Protein AF-A0A934KYQ3-F1 (afdb_monomer)

Foldseek 3Di:
DKAFPNDDDDPPDDDDDPDPPDGDIDDDPPDDDDDDDDDDDPADWDDFPPDIDRDVVVVVVVLVCLQVVVCVSPPADPPRNPDHDHGDDPPDD

Organism: NCBI:txid291193

Solvent-accessible surface area (backbone atoms only — not comparable to full-atom values): 6576 Å² total; per-residue (Å²): 65,38,40,45,98,91,41,81,43,60,87,98,68,85,85,81,80,88,62,87,80,74,84,74,67,46,73,43,84,96,55,85,85,87,88,84,86,74,80,78,72,95,62,70,74,48,76,54,92,97,41,74,42,69,49,67,66,61,48,54,48,50,50,52,38,58,75,68,62,35,51,87,85,55,62,74,50,90,96,48,71,87,69,82,84,78,82,83,75,81,81,84,127

Radius of gyration: 20.44 Å; Cα contacts (8 Å, |Δi|>4): 62; chains: 1; bounding box: 48×32×48 Å

InterPro domains:
  IPR008778 Pirin, C-terminal domain [PF05726] (8-70)
  IPR011051 RmlC-like cupin domain superfamily [SSF51182] (9-75)

Structure (mmCIF, N/CA/C/O backbone):
data_AF-A0A934KYQ3-F1
#
_entry.id   AF-A0A934KYQ3-F1
#
loop_
_atom_site.group_PDB
_atom_site.id
_atom_site.type_symbol
_atom_site.label_atom_id
_atom_site.label_alt_id
_atom_site.label_comp_id
_atom_site.label_asym_id
_atom_site.label_entity_id
_atom_site.label_seq_id
_atom_site.pdbx_PDB_ins_code
_atom_site.Cartn_x
_atom_site.Cartn_y
_atom_site.Cartn_z
_atom_site.occupancy
_atom_site.B_iso_or_equiv
_atom_site.auth_seq_id
_atom_site.auth_comp_id
_atom_site.auth_asym_id
_atom_site.auth_atom_id
_atom_site.pdbx_PDB_model_num
ATOM 1 N N . SER A 1 1 ? -7.309 -2.707 24.882 1.00 92.50 1 SER A N 1
ATOM 2 C CA . SER A 1 1 ? -8.082 -3.433 23.853 1.00 92.50 1 SER A CA 1
ATOM 3 C C . SER A 1 1 ? -9.318 -2.623 23.500 1.00 92.50 1 SER A C 1
ATOM 5 O O . SER A 1 1 ? -9.574 -1.608 24.139 1.00 92.50 1 SER A O 1
ATOM 7 N N . ILE A 1 2 ? -10.042 -3.029 22.460 1.00 94.06 2 ILE A N 1
ATOM 8 C CA . ILE A 1 2 ? -11.302 -2.402 22.047 1.00 94.06 2 ILE A CA 1
ATOM 9 C C . ILE A 1 2 ? -12.449 -3.381 22.295 1.00 94.06 2 ILE A C 1
ATOM 11 O O . ILE A 1 2 ? -12.305 -4.549 21.945 1.00 94.06 2 ILE A O 1
ATOM 15 N N . ASN A 1 3 ? -13.579 -2.920 22.831 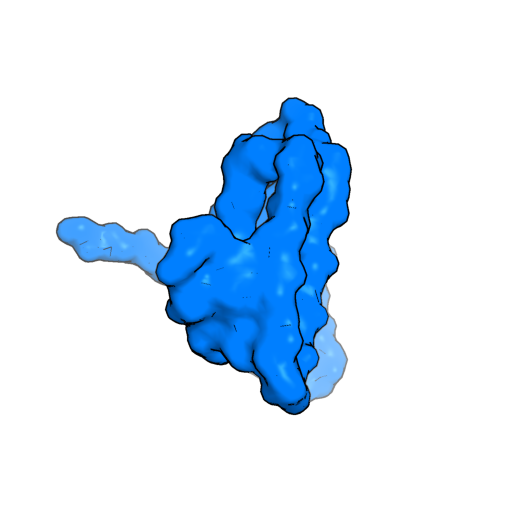1.00 92.69 3 ASN A N 1
ATOM 16 C CA . ASN A 1 3 ? -14.829 -3.682 22.852 1.00 92.69 3 ASN A CA 1
ATOM 17 C C . ASN A 1 3 ? -15.791 -3.132 21.791 1.00 92.69 3 ASN A C 1
ATOM 19 O O . ASN A 1 3 ? -16.099 -1.942 21.799 1.00 92.69 3 ASN A O 1
ATOM 23 N N . ALA A 1 4 ? -16.275 -3.984 20.888 1.00 88.50 4 ALA A N 1
ATOM 24 C CA . ALA A 1 4 ? -17.297 -3.630 19.901 1.00 88.50 4 ALA A CA 1
ATOM 25 C C . ALA A 1 4 ? -18.209 -4.835 19.636 1.00 88.50 4 ALA A C 1
ATOM 27 O O . ALA A 1 4 ? -17.721 -5.960 19.547 1.00 88.50 4 ALA A O 1
ATOM 28 N N . ASP A 1 5 ? -19.524 -4.612 19.553 1.00 85.31 5 ASP A N 1
ATOM 29 C CA . ASP A 1 5 ? -20.540 -5.646 19.282 1.00 85.31 5 ASP A CA 1
ATOM 30 C C . ASP A 1 5 ? -20.432 -6.906 20.170 1.00 85.31 5 ASP A C 1
ATOM 32 O O . ASP A 1 5 ? -20.702 -8.025 19.739 1.00 85.31 5 ASP A O 1
ATOM 36 N N . GLY A 1 6 ? -20.013 -6.736 21.431 1.00 87.69 6 GLY A N 1
ATOM 37 C CA . GLY A 1 6 ? -19.827 -7.836 22.387 1.00 87.69 6 GLY A CA 1
ATOM 38 C C . GLY A 1 6 ? -18.522 -8.629 22.226 1.00 87.69 6 GLY A C 1
ATOM 39 O O . GLY A 1 6 ? -18.319 -9.614 22.936 1.00 87.69 6 GLY A O 1
ATOM 40 N N . TYR A 1 7 ? -17.621 -8.202 21.340 1.00 89.81 7 TYR A N 1
ATOM 41 C CA . TYR A 1 7 ? -16.299 -8.794 21.142 1.00 89.81 7 TYR A CA 1
ATOM 42 C C . TYR A 1 7 ? -15.196 -7.891 21.697 1.00 89.81 7 TYR A C 1
ATOM 44 O O . TYR A 1 7 ? -15.221 -6.676 21.504 1.00 89.81 7 TYR A O 1
ATOM 52 N N . ASN A 1 8 ? -14.194 -8.499 22.341 1.00 93.88 8 ASN A N 1
ATOM 53 C CA . ASN A 1 8 ? -12.961 -7.820 22.739 1.00 93.88 8 ASN A CA 1
ATOM 54 C C . ASN A 1 8 ? -11.861 -8.077 21.699 1.00 93.88 8 ASN A C 1
ATOM 56 O O . ASN A 1 8 ? -11.543 -9.227 21.388 1.00 93.88 8 ASN A O 1
ATOM 60 N N . TYR A 1 9 ? -11.264 -7.004 21.193 1.00 93.94 9 TYR A N 1
ATOM 61 C CA . TYR A 1 9 ? -10.212 -7.017 20.186 1.00 93.94 9 TYR A CA 1
ATOM 62 C C . TYR A 1 9 ? -8.885 -6.535 20.777 1.00 93.94 9 TYR A C 1
ATOM 64 O O . TYR A 1 9 ? -8.787 -5.466 21.392 1.00 93.94 9 TYR A O 1
ATOM 72 N N . GLY A 1 10 ? -7.845 -7.342 20.585 1.00 94.69 10 GLY A N 1
ATOM 73 C CA . GLY A 1 10 ? -6.500 -7.096 21.096 1.00 94.69 10 GLY A CA 1
ATOM 74 C C . GLY A 1 10 ? -5.614 -6.298 20.130 1.00 94.69 10 GLY A C 1
ATOM 75 O O . GLY A 1 10 ? -6.028 -5.946 19.024 1.00 94.69 10 GLY A O 1
ATOM 76 N N . PRO A 1 11 ? -4.357 -6.017 20.520 1.00 95.31 11 PRO A N 1
ATOM 77 C CA . PRO A 1 11 ? -3.378 -5.388 19.635 1.00 95.31 11 PRO A CA 1
ATOM 78 C C . PRO A 1 11 ? -3.140 -6.195 18.348 1.00 95.31 11 PRO A C 1
ATOM 80 O O . PRO A 1 11 ? -3.297 -7.415 18.334 1.00 95.31 11 PRO A O 1
ATOM 83 N N . LYS A 1 12 ? -2.654 -5.522 17.293 1.00 94.06 12 LYS A N 1
ATOM 84 C CA . LYS A 1 12 ? -2.314 -6.121 15.980 1.00 94.06 12 LYS A CA 1
ATOM 85 C C . LYS A 1 12 ? -3.520 -6.693 15.216 1.00 94.06 12 LYS A C 1
ATOM 87 O O . LYS A 1 12 ? -3.364 -7.610 14.413 1.00 94.06 12 LYS A O 1
ATOM 92 N N . GLN A 1 13 ? -4.706 -6.136 15.444 1.00 92.62 13 GLN A N 1
ATOM 93 C CA . GLN A 1 13 ? -5.916 -6.435 14.680 1.00 92.62 13 GLN A CA 1
ATOM 94 C C . GLN A 1 13 ? -6.373 -5.200 13.901 1.00 92.62 13 GLN A C 1
ATOM 96 O O . GLN A 1 13 ? -6.193 -4.071 14.355 1.00 92.62 13 GLN A O 1
ATOM 101 N N . ILE A 1 14 ? -6.959 -5.427 12.725 1.00 92.25 14 ILE A N 1
ATOM 102 C CA . ILE A 1 14 ? -7.604 -4.390 11.916 1.00 92.25 14 ILE A CA 1
ATOM 103 C C . ILE A 1 14 ? -9.098 -4.688 11.914 1.00 92.25 14 ILE A C 1
ATOM 105 O O . ILE A 1 14 ? -9.513 -5.773 11.505 1.00 92.25 14 ILE A O 1
ATOM 109 N N . LEU A 1 15 ? -9.892 -3.726 12.376 1.00 89.69 15 LEU A N 1
ATOM 110 C CA . LEU A 1 15 ? -11.349 -3.802 12.377 1.00 89.69 15 LEU A CA 1
ATOM 111 C C . LEU A 1 15 ? -11.872 -3.041 11.159 1.00 89.69 15 LEU A C 1
ATOM 113 O O . LEU A 1 15 ? -11.561 -1.865 10.983 1.00 89.69 15 LEU A O 1
ATOM 117 N N . VAL A 1 16 ? -12.631 -3.722 10.300 1.00 88.56 16 VAL A N 1
ATOM 118 C CA . VAL A 1 16 ? -13.161 -3.152 9.054 1.00 88.56 16 VAL A CA 1
ATOM 119 C C . VAL A 1 16 ? -14.659 -2.923 9.213 1.00 88.56 16 VAL A C 1
ATOM 121 O O . VAL A 1 16 ? -15.429 -3.882 9.271 1.00 88.56 16 VAL A O 1
ATOM 124 N N . ALA A 1 17 ? -15.070 -1.656 9.266 1.00 83.38 17 ALA A N 1
ATOM 125 C CA . ALA A 1 17 ? -16.479 -1.282 9.286 1.00 83.38 17 ALA A CA 1
ATOM 126 C C . ALA A 1 17 ? -17.100 -1.528 7.901 1.00 83.38 17 ALA A C 1
ATOM 128 O O . ALA A 1 17 ? -16.668 -0.943 6.908 1.00 83.38 17 ALA A O 1
ATOM 129 N N . LYS A 1 18 ? -18.090 -2.424 7.825 1.00 75.00 18 LYS A N 1
ATOM 130 C CA . LYS A 1 18 ? -18.840 -2.700 6.585 1.00 75.00 18 LYS A CA 1
ATOM 131 C C . LYS A 1 18 ? -20.016 -1.750 6.380 1.00 75.00 18 LYS A C 1
ATOM 133 O O . LYS A 1 18 ? -20.404 -1.519 5.241 1.00 75.00 18 LYS A O 1
ATOM 138 N N . ASP A 1 19 ? -20.558 -1.227 7.474 1.00 73.88 19 ASP A N 1
ATOM 139 C CA . ASP A 1 19 ? -21.591 -0.202 7.484 1.00 73.88 19 ASP A CA 1
ATOM 140 C C . ASP A 1 19 ? -21.011 1.045 8.159 1.00 73.88 19 ASP A C 1
ATOM 142 O O . ASP A 1 19 ? -20.411 0.957 9.233 1.00 73.88 19 ASP A O 1
ATOM 146 N N . SER A 1 20 ? -21.101 2.191 7.487 1.00 63.66 20 SER A N 1
ATOM 147 C CA . SER A 1 20 ? -20.510 3.453 7.941 1.00 63.66 20 SER A CA 1
ATOM 148 C C . SER A 1 20 ? -21.394 4.190 8.945 1.00 63.66 20 SER A C 1
ATOM 150 O O . SER A 1 20 ? -20.989 5.230 9.475 1.00 63.66 20 SER A O 1
ATOM 152 N N . THR A 1 21 ? -22.585 3.666 9.245 1.00 58.97 21 THR A N 1
ATOM 153 C CA . THR A 1 21 ? -23.470 4.249 10.249 1.00 58.97 21 THR A CA 1
ATOM 154 C C . THR A 1 21 ? -22.966 3.935 11.657 1.00 58.97 21 THR A C 1
ATOM 156 O O . THR A 1 21 ? -23.371 2.958 12.275 1.00 58.97 21 THR A O 1
ATOM 159 N N . LEU A 1 22 ? -22.074 4.797 12.156 1.00 56.44 22 LEU A N 1
ATOM 160 C CA . LEU A 1 22 ? -21.709 4.959 13.570 1.00 56.44 22 LEU A CA 1
ATOM 161 C C . LEU A 1 22 ? -21.379 3.647 14.310 1.00 56.44 22 LEU A C 1
ATOM 163 O O . LEU A 1 22 ? -22.094 3.223 15.215 1.00 56.44 22 LEU A O 1
ATOM 167 N N . CYS A 1 23 ? -20.220 3.060 13.996 1.00 69.69 23 CYS A N 1
ATOM 168 C CA . CYS A 1 23 ? -19.564 2.115 14.901 1.00 69.69 23 CYS A CA 1
ATOM 169 C C . CYS A 1 23 ? -19.138 2.853 16.180 1.00 69.69 23 CYS A C 1
ATOM 171 O O . CYS A 1 23 ? -18.103 3.520 16.203 1.00 69.69 23 CYS A O 1
ATOM 173 N N . SER A 1 24 ? -19.918 2.739 17.252 1.00 83.69 24 SER A N 1
ATOM 174 C CA . SER A 1 24 ? -19.409 3.017 18.594 1.00 83.69 24 SER A CA 1
ATOM 175 C C . SER A 1 24 ? -18.622 1.811 19.090 1.00 83.69 24 SER A C 1
ATOM 177 O O . SER A 1 24 ? -19.067 0.674 18.947 1.00 83.69 24 SER A O 1
ATOM 179 N N . PHE A 1 25 ? -17.478 2.059 19.708 1.00 89.62 25 PHE A N 1
ATOM 180 C CA . PHE A 1 25 ? -16.699 1.043 20.398 1.00 89.62 25 PHE A CA 1
ATOM 181 C C . PHE A 1 25 ? -16.115 1.640 21.673 1.00 89.62 25 PHE A C 1
ATOM 183 O O . PHE A 1 25 ? -15.928 2.853 21.779 1.00 89.62 25 PHE A O 1
ATOM 190 N N . GLU A 1 26 ? -15.821 0.785 22.640 1.00 94.06 26 GLU A N 1
ATOM 191 C C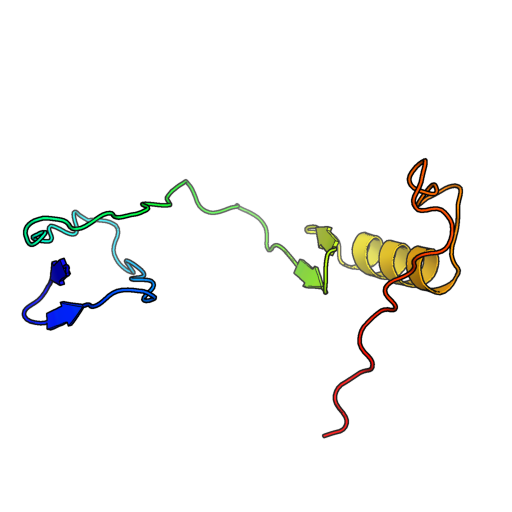A . GLU A 1 26 ? -15.211 1.182 23.902 1.00 94.06 26 GLU A CA 1
ATOM 192 C C . GLU A 1 26 ? -13.716 0.884 23.869 1.00 94.06 26 GLU A C 1
ATOM 194 O O . GLU A 1 26 ? -13.277 -0.123 23.311 1.00 94.06 26 GLU A O 1
ATOM 199 N N . MET A 1 27 ? -12.922 1.764 24.471 1.00 95.56 27 MET A N 1
ATOM 200 C CA . MET A 1 27 ? -11.481 1.592 24.603 1.00 95.56 27 MET A CA 1
ATOM 201 C C . MET A 1 27 ? -11.139 1.349 26.065 1.00 95.56 27 MET A C 1
ATOM 203 O O . MET A 1 27 ? -11.454 2.169 26.923 1.00 95.56 27 MET A O 1
ATOM 207 N N . GLU A 1 28 ? -10.442 0.252 26.335 1.00 96.00 28 GLU A N 1
ATOM 208 C CA . GLU A 1 28 ? -9.853 0.022 27.653 1.00 96.00 28 GLU A CA 1
ATOM 209 C C . GLU A 1 28 ? -8.713 1.025 27.921 1.00 96.00 28 GLU A C 1
ATOM 211 O O . GLU A 1 28 ? -8.104 1.528 26.961 1.00 96.00 28 GLU A O 1
ATOM 216 N N . PRO A 1 29 ?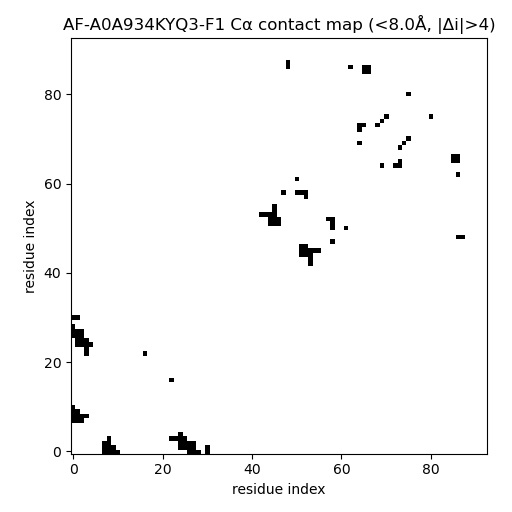 -8.358 1.291 29.193 1.00 97.06 29 PRO A N 1
ATOM 217 C CA . PRO A 1 29 ? -7.201 2.110 29.545 1.00 97.06 29 PRO A CA 1
ATOM 218 C C . PRO A 1 29 ? -5.924 1.701 28.796 1.00 97.06 29 PRO A C 1
ATOM 220 O O . PRO A 1 29 ? -5.733 0.535 28.449 1.00 97.06 29 PRO A O 1
ATOM 223 N N . GLU A 1 30 ? -5.054 2.681 28.532 1.00 96.00 30 GLU A N 1
ATOM 224 C CA . GLU A 1 30 ? -3.763 2.4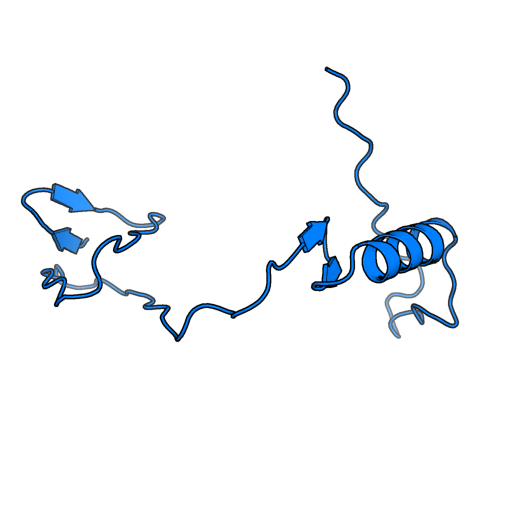86 27.844 1.00 96.00 30 GLU A CA 1
ATOM 225 C C . GLU A 1 30 ? -3.874 1.918 26.409 1.00 96.00 30 GLU A C 1
ATOM 227 O O . GLU A 1 30 ? -2.903 1.424 25.834 1.00 96.00 30 GLU A O 1
ATOM 232 N N . THR A 1 31 ? -5.048 2.026 25.778 1.00 96.00 31 THR A N 1
ATOM 233 C CA . THR A 1 31 ? -5.253 1.630 24.378 1.00 96.00 31 THR A CA 1
ATOM 234 C C . THR A 1 31 ? -4.909 2.774 23.423 1.00 96.00 31 THR A C 1
ATOM 236 O O . THR A 1 31 ? -5.428 3.878 23.549 1.00 96.00 31 THR A O 1
ATOM 239 N N . THR A 1 32 ? -4.086 2.492 22.408 1.00 95.75 32 THR A N 1
ATOM 240 C CA . THR A 1 32 ? -3.871 3.382 21.253 1.00 95.75 32 THR A CA 1
ATOM 241 C C . THR A 1 32 ? -4.522 2.775 20.018 1.00 95.75 32 THR A C 1
ATOM 243 O O . THR A 1 32 ? -4.324 1.593 19.733 1.00 95.75 32 THR A O 1
ATOM 246 N N . VAL A 1 33 ? -5.282 3.581 19.278 1.00 94.19 33 VAL A N 1
ATOM 247 C CA . VAL A 1 33 ? -5.962 3.164 18.046 1.00 94.19 33 VAL A CA 1
ATOM 248 C C . VAL A 1 33 ? -5.535 4.042 16.878 1.00 94.19 33 VAL A C 1
ATOM 250 O O . VAL A 1 33 ? -5.306 5.238 17.043 1.00 94.19 33 VAL A O 1
ATOM 253 N N . TYR A 1 34 ? -5.460 3.444 15.692 1.00 94.38 34 TYR A N 1
ATOM 254 C CA . TYR A 1 34 ? -5.319 4.158 14.428 1.00 94.38 34 TYR A CA 1
ATOM 255 C C . TYR A 1 34 ? -6.628 4.009 13.659 1.00 94.38 34 TYR A C 1
ATOM 257 O O . TYR A 1 34 ? -7.098 2.889 13.461 1.00 94.38 34 TYR A O 1
ATOM 265 N N . ILE A 1 35 ? -7.218 5.129 13.247 1.00 91.19 35 ILE A N 1
ATOM 266 C CA . ILE A 1 35 ? -8.484 5.155 12.512 1.00 91.19 35 ILE A CA 1
ATOM 267 C C . ILE A 1 35 ? -8.195 5.648 11.099 1.00 91.19 35 ILE A C 1
ATOM 269 O O . ILE A 1 35 ? -7.647 6.734 10.914 1.00 91.19 35 ILE A O 1
ATOM 273 N N . PHE A 1 36 ? -8.574 4.845 10.109 1.00 91.38 36 PHE A N 1
ATOM 274 C CA . PHE A 1 36 ? -8.435 5.157 8.691 1.00 91.38 36 PHE A CA 1
ATOM 275 C C . PHE A 1 36 ? -9.826 5.196 8.062 1.00 91.38 36 PHE A C 1
ATOM 277 O O . PHE A 1 36 ? -10.628 4.290 8.277 1.00 91.38 36 PHE A O 1
ATOM 284 N N . GLY A 1 37 ? -10.115 6.235 7.284 1.00 88.94 37 GLY A N 1
ATOM 285 C CA . GLY A 1 37 ? -11.399 6.394 6.614 1.00 88.94 37 GLY A CA 1
ATOM 286 C C . GLY A 1 37 ? -11.324 7.440 5.510 1.00 88.94 37 GLY A C 1
ATOM 287 O O . GLY A 1 37 ? -10.394 8.243 5.463 1.00 88.94 37 GLY A O 1
ATOM 288 N N . GLY A 1 38 ? -12.301 7.410 4.612 1.00 89.00 38 GLY A N 1
ATOM 289 C CA . GLY A 1 38 ? -12.373 8.315 3.475 1.00 89.00 38 GLY A CA 1
ATOM 290 C C . GLY A 1 38 ? -13.458 7.895 2.496 1.00 89.00 38 GLY A C 1
ATOM 291 O O . GLY A 1 38 ? -14.083 6.844 2.648 1.00 89.00 38 GLY A O 1
ATOM 292 N N . ILE A 1 39 ? -13.675 8.735 1.490 1.00 90.12 39 ILE A N 1
ATOM 293 C CA . ILE A 1 39 ? -14.535 8.401 0.357 1.00 90.12 39 ILE A CA 1
ATOM 294 C C . ILE A 1 39 ? -13.831 7.290 -0.442 1.00 90.12 39 ILE A C 1
ATOM 296 O O . ILE A 1 39 ? -12.631 7.424 -0.703 1.00 90.12 39 ILE A O 1
ATOM 300 N N . PRO A 1 40 ? -14.525 6.194 -0.806 1.00 89.62 40 PRO A N 1
ATOM 301 C CA . PRO A 1 40 ? -13.955 5.179 -1.684 1.00 8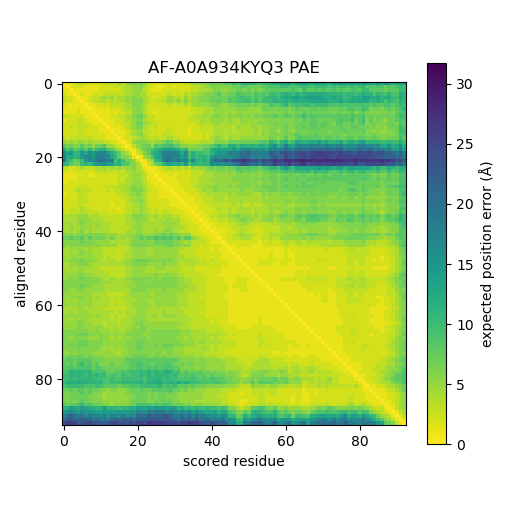9.62 40 PRO A CA 1
ATOM 302 C C . PRO A 1 40 ? -13.459 5.803 -2.992 1.00 89.62 40 PRO A C 1
ATOM 304 O O . PRO A 1 40 ? -14.099 6.709 -3.523 1.00 89.62 40 PRO A O 1
ATOM 307 N N . PHE A 1 41 ? -12.342 5.309 -3.526 1.00 92.12 41 PHE A N 1
ATOM 308 C CA . PHE A 1 41 ? -11.934 5.668 -4.885 1.00 92.12 41 PHE A CA 1
ATOM 309 C C . PHE A 1 41 ? -13.031 5.258 -5.878 1.00 92.12 41 PHE A C 1
ATOM 311 O O . PHE A 1 41 ? -13.636 4.195 -5.722 1.00 92.12 41 PHE A O 1
ATOM 318 N N . GLU A 1 42 ? -13.295 6.101 -6.878 1.00 94.81 42 GLU A N 1
ATOM 319 C CA . GLU A 1 42 ? -14.281 5.804 -7.928 1.00 94.81 42 GLU A CA 1
ATOM 320 C C . GLU A 1 42 ? -13.780 4.682 -8.848 1.00 94.81 42 GLU A C 1
ATOM 322 O O . GLU A 1 42 ? -14.559 3.942 -9.447 1.00 94.81 42 GLU A O 1
ATOM 327 N N . GLU A 1 43 ? -12.461 4.547 -8.936 1.00 94.44 43 GLU A N 1
ATOM 328 C CA . GLU A 1 43 ? -11.750 3.605 -9.771 1.00 94.44 43 GLU A CA 1
ATOM 329 C C . GLU A 1 43 ? -11.107 2.461 -8.972 1.00 94.44 43 GLU A C 1
ATOM 331 O O . GLU A 1 43 ? -10.681 2.605 -7.822 1.00 94.44 43 GLU A O 1
ATOM 336 N N . GLU A 1 44 ? -10.964 1.304 -9.621 1.00 95.50 44 GLU A N 1
ATOM 337 C CA . GLU A 1 44 ? -10.202 0.189 -9.064 1.00 95.50 44 GLU A CA 1
ATOM 338 C C . GLU A 1 44 ? -8.709 0.539 -9.017 1.00 95.50 44 GLU A C 1
ATOM 340 O O . GLU A 1 44 ? -8.138 1.044 -9.987 1.00 95.50 44 GLU A O 1
ATOM 345 N N . ARG A 1 45 ? -8.051 0.256 -7.889 1.00 95.94 45 ARG A N 1
ATOM 346 C CA . ARG A 1 45 ? -6.595 0.362 -7.749 1.00 95.94 45 ARG A CA 1
ATOM 347 C C . ARG A 1 45 ? -5.981 -1.022 -7.867 1.00 95.94 45 ARG A C 1
ATOM 349 O O . ARG A 1 45 ? -6.274 -1.911 -7.070 1.00 95.94 45 ARG A O 1
ATOM 356 N N . TYR A 1 46 ? -5.073 -1.178 -8.817 1.00 97.19 46 TYR A N 1
ATOM 357 C CA . TYR A 1 46 ? -4.257 -2.371 -8.941 1.00 97.19 46 TYR A CA 1
ATOM 358 C C . TYR A 1 46 ? -2.974 -2.188 -8.142 1.00 97.19 46 TYR A C 1
ATOM 360 O O . TYR A 1 46 ? -2.307 -1.160 -8.243 1.00 97.19 46 TYR A O 1
ATOM 368 N N . ILE A 1 47 ? -2.639 -3.196 -7.340 1.00 96.94 47 ILE A N 1
ATOM 369 C CA . ILE A 1 47 ? -1.445 -3.210 -6.496 1.00 96.94 47 ILE A CA 1
ATOM 370 C C . ILE A 1 47 ? -0.620 -4.437 -6.873 1.00 96.94 47 ILE A C 1
ATOM 372 O O . ILE A 1 47 ? -1.106 -5.568 -6.813 1.00 96.94 47 ILE A O 1
ATOM 376 N N . HIS A 1 48 ? 0.637 -4.220 -7.245 1.00 95.38 48 HIS A N 1
ATOM 377 C CA . HIS 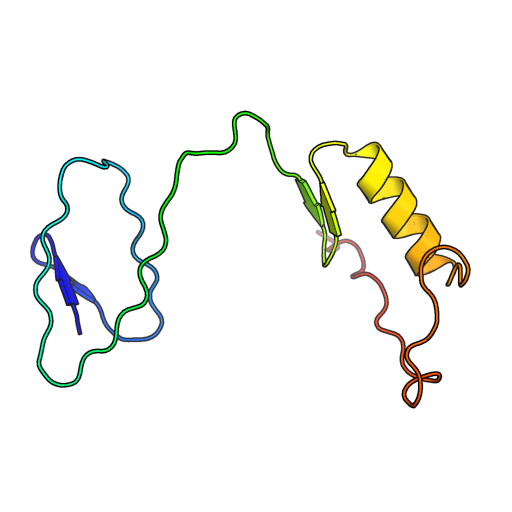A 1 48 ? 1.617 -5.276 -7.465 1.00 95.38 48 HIS A CA 1
ATOM 378 C C . HIS A 1 48 ? 2.941 -4.871 -6.830 1.00 95.38 48 HIS A C 1
ATOM 380 O O . HIS A 1 48 ? 3.586 -3.934 -7.297 1.00 95.38 48 HIS A O 1
ATOM 386 N N . TRP A 1 49 ? 3.373 -5.597 -5.794 1.00 95.88 49 TRP A N 1
ATOM 387 C CA . TRP A 1 49 ? 4.569 -5.231 -5.027 1.00 95.88 49 TRP A CA 1
ATOM 388 C C . TRP A 1 49 ? 4.483 -3.754 -4.584 1.00 95.88 49 TRP A C 1
ATOM 390 O O . TRP A 1 49 ? 3.478 -3.369 -3.992 1.00 95.88 49 TRP A O 1
ATOM 400 N N . ASN A 1 50 ? 5.484 -2.930 -4.894 1.00 97.12 50 ASN A N 1
ATOM 401 C CA . ASN A 1 50 ? 5.523 -1.505 -4.565 1.00 97.12 50 ASN A CA 1
ATOM 402 C C . ASN A 1 50 ? 4.864 -0.607 -5.633 1.00 97.12 50 ASN A C 1
ATOM 404 O O . ASN A 1 50 ? 5.003 0.613 -5.572 1.00 97.12 50 ASN A O 1
ATOM 408 N N . PHE A 1 51 ? 4.162 -1.175 -6.619 1.00 97.69 51 PHE A N 1
ATOM 409 C CA . PHE A 1 51 ? 3.511 -0.424 -7.694 1.00 97.69 51 PHE A CA 1
ATOM 410 C C . PHE A 1 51 ? 1.997 -0.380 -7.507 1.00 97.69 51 PHE A C 1
ATOM 412 O O . PHE A 1 51 ? 1.348 -1.422 -7.386 1.00 97.69 51 PHE A O 1
ATOM 419 N N . VAL A 1 52 ? 1.438 0.833 -7.519 1.00 97.81 52 VAL A N 1
ATOM 420 C CA . VAL A 1 52 ? 0.001 1.090 -7.375 1.00 97.81 52 VAL A CA 1
ATOM 421 C C . VAL A 1 52 ? -0.457 2.051 -8.464 1.00 97.81 52 VAL A C 1
ATOM 423 O O . VAL A 1 52 ? 0.054 3.165 -8.566 1.00 97.81 52 VAL A O 1
ATOM 426 N N . ASN A 1 53 ? -1.412 1.630 -9.288 1.00 97.88 53 ASN A N 1
ATOM 427 C CA . ASN A 1 53 ? -2.031 2.469 -10.315 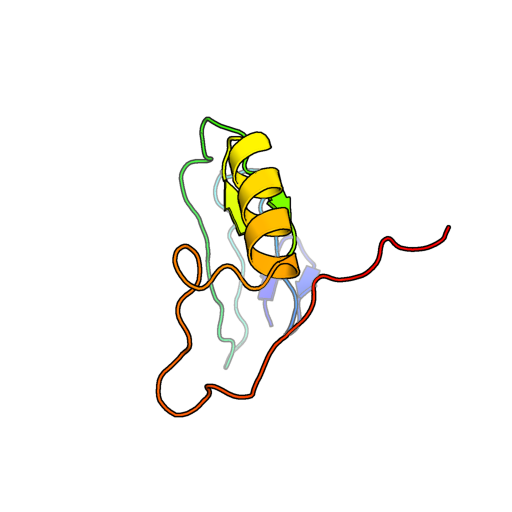1.00 97.88 53 ASN A CA 1
ATOM 428 C C . ASN A 1 53 ? -3.413 1.907 -10.694 1.00 97.88 53 ASN A C 1
ATOM 430 O O . ASN A 1 53 ? -3.714 0.753 -10.398 1.00 97.88 53 ASN A O 1
ATOM 434 N N . SER A 1 54 ? -4.255 2.700 -11.354 1.00 97.50 54 SER A N 1
ATOM 435 C CA . SER A 1 54 ? -5.525 2.218 -11.922 1.00 97.50 54 SER A CA 1
ATOM 436 C C . SER A 1 54 ? -5.414 1.741 -13.362 1.00 97.50 54 SER A C 1
ATOM 438 O O . SER A 1 54 ? -6.320 1.075 -13.847 1.00 97.50 54 SER A O 1
ATOM 440 N N . ASP A 1 55 ? -4.298 2.019 -14.029 1.00 97.44 55 ASP A N 1
ATOM 441 C CA . ASP A 1 55 ? -3.958 1.433 -15.316 1.00 97.44 55 ASP A CA 1
ATOM 442 C C . ASP A 1 55 ? -2.976 0.266 -15.121 1.00 97.44 55 ASP A C 1
ATOM 444 O O . ASP A 1 55 ? -1.875 0.423 -14.578 1.00 97.44 55 ASP A O 1
ATOM 448 N N . ARG A 1 56 ? -3.382 -0.928 -15.567 1.00 97.19 56 ARG A N 1
ATOM 449 C CA . ARG A 1 56 ? -2.550 -2.136 -15.498 1.00 97.19 56 ARG A CA 1
ATOM 450 C C . ARG A 1 56 ? -1.321 -2.028 -16.396 1.00 97.19 56 ARG A C 1
ATOM 452 O O . ARG A 1 56 ? -0.275 -2.551 -16.019 1.00 97.19 56 ARG A O 1
ATOM 459 N N . ASP A 1 57 ? -1.405 -1.330 -17.526 1.00 98.19 57 ASP A N 1
ATOM 460 C CA . ASP A 1 57 ? -0.290 -1.210 -18.468 1.00 98.19 57 ASP A CA 1
ATOM 461 C C . ASP A 1 57 ? 0.848 -0.368 -17.880 1.00 98.19 57 ASP A C 1
ATOM 463 O O . ASP A 1 57 ? 2.026 -0.678 -18.081 1.00 98.19 57 ASP A O 1
ATOM 467 N N . VAL A 1 58 ? 0.512 0.636 -17.062 1.00 98.25 58 VAL A N 1
ATOM 468 C CA . VAL A 1 58 ? 1.495 1.417 -16.294 1.00 98.25 58 VAL A CA 1
ATOM 469 C C . VAL A 1 58 ? 2.248 0.523 -15.307 1.00 98.25 58 VAL A C 1
ATOM 471 O O . VAL A 1 58 ? 3.472 0.618 -15.200 1.00 98.25 58 VAL A O 1
ATOM 474 N N . ILE A 1 59 ? 1.546 -0.384 -14.621 1.00 98.25 59 ILE A N 1
ATOM 475 C CA . ILE A 1 59 ? 2.170 -1.341 -13.697 1.00 98.25 59 ILE A CA 1
ATOM 476 C C . ILE A 1 59 ? 3.050 -2.337 -14.456 1.00 98.25 59 ILE A C 1
ATOM 478 O O . ILE A 1 59 ? 4.173 -2.605 -14.033 1.00 98.25 59 ILE A O 1
ATOM 482 N N . GLU A 1 60 ? 2.589 -2.871 -15.587 1.00 97.88 60 GLU A N 1
ATOM 483 C CA . GLU A 1 60 ? 3.389 -3.797 -16.395 1.00 97.88 60 GLU A CA 1
ATOM 484 C C . GLU A 1 60 ? 4.646 -3.135 -16.965 1.00 97.88 60 GLU A C 1
ATOM 486 O O . GLU A 1 60 ? 5.713 -3.755 -16.987 1.00 97.88 60 GLU A O 1
ATOM 491 N N . LYS A 1 61 ? 4.562 -1.862 -17.365 1.00 98.50 61 LYS A N 1
ATOM 492 C CA . LYS A 1 61 ? 5.738 -1.077 -17.746 1.00 98.50 61 LYS A CA 1
ATOM 493 C C . LYS A 1 61 ? 6.695 -0.904 -16.564 1.00 98.50 61 LYS A C 1
ATOM 495 O O . LYS A 1 61 ? 7.875 -1.211 -16.712 1.00 98.50 61 LYS A O 1
ATOM 500 N N . ALA A 1 62 ? 6.195 -0.496 -15.395 1.00 98.31 62 ALA A N 1
ATOM 501 C CA . ALA A 1 62 ? 7.008 -0.315 -14.190 1.00 98.31 62 ALA A CA 1
ATOM 502 C C . ALA A 1 62 ? 7.726 -1.607 -13.770 1.00 98.31 62 ALA A C 1
ATOM 504 O O . ALA A 1 62 ? 8.903 -1.575 -13.422 1.00 98.31 62 ALA A O 1
ATOM 505 N N . LYS A 1 63 ? 7.055 -2.760 -13.873 1.00 97.81 63 LYS A N 1
ATOM 506 C CA . LYS A 1 63 ? 7.658 -4.074 -13.611 1.00 97.81 63 LYS A CA 1
ATOM 507 C C . LYS A 1 63 ? 8.825 -4.366 -14.552 1.00 97.81 63 LYS A C 1
ATOM 509 O O . LYS A 1 63 ? 9.903 -4.705 -14.074 1.00 97.81 63 LYS A O 1
ATOM 514 N N . LYS A 1 64 ? 8.631 -4.191 -15.865 1.00 98.06 64 LYS A N 1
ATOM 515 C CA . LYS A 1 64 ? 9.688 -4.397 -16.871 1.00 98.06 64 LYS A CA 1
ATOM 516 C C . LYS A 1 64 ? 10.864 -3.449 -16.658 1.00 98.06 64 LYS A C 1
ATOM 518 O O . LYS A 1 64 ? 12.008 -3.887 -16.691 1.00 98.06 64 LYS A O 1
ATOM 523 N N . ASP A 1 65 ? 10.578 -2.172 -16.412 1.00 98.38 65 ASP A N 1
ATOM 524 C CA . ASP A 1 65 ? 11.596 -1.156 -16.138 1.00 98.38 65 ASP A CA 1
ATOM 525 C C . ASP A 1 65 ? 12.397 -1.502 -14.872 1.00 98.38 65 ASP A C 1
ATOM 527 O O . ASP A 1 65 ? 13.621 -1.379 -14.860 1.00 98.38 65 ASP A O 1
ATOM 531 N N . TRP A 1 66 ? 11.734 -1.999 -13.824 1.00 97.81 66 TRP A N 1
ATOM 532 C CA . TRP A 1 66 ? 12.389 -2.399 -12.580 1.00 97.81 66 TRP A CA 1
ATOM 533 C C . TRP A 1 66 ? 13.240 -3.664 -12.728 1.00 97.81 66 TRP A C 1
ATOM 535 O O . TRP A 1 66 ? 14.362 -3.714 -12.224 1.00 97.81 66 TRP A O 1
ATOM 545 N N . GLU A 1 67 ? 12.746 -4.684 -13.434 1.00 96.62 67 GLU A N 1
ATOM 546 C CA . GLU A 1 67 ? 13.507 -5.905 -13.737 1.00 96.62 67 GLU A CA 1
ATOM 547 C C . GLU A 1 67 ? 14.726 -5.618 -14.622 1.00 96.62 67 GLU A C 1
ATOM 549 O O . GLU A 1 67 ? 15.792 -6.199 -14.419 1.00 96.62 67 GLU A O 1
ATOM 554 N N . ALA A 1 68 ? 14.592 -4.691 -15.574 1.00 97.25 68 ALA A N 1
ATOM 555 C CA . ALA A 1 68 ? 15.675 -4.265 -16.454 1.00 97.25 68 ALA A CA 1
ATOM 556 C C . ALA A 1 68 ? 16.670 -3.294 -15.789 1.00 97.25 68 ALA A C 1
ATOM 558 O O . ALA A 1 68 ? 17.651 -2.919 -16.427 1.00 97.25 68 ALA A O 1
ATOM 559 N N . GLN A 1 69 ? 16.426 -2.874 -14.538 1.00 96.38 69 GLN A N 1
ATOM 560 C CA . GLN A 1 69 ? 17.159 -1.792 -13.867 1.00 96.38 69 GLN A CA 1
ATOM 561 C C . GLN A 1 69 ? 17.267 -0.527 -14.738 1.00 96.38 69 GLN A C 1
ATOM 563 O O . GLN A 1 69 ? 18.338 0.063 -14.883 1.00 96.38 69 GLN A O 1
ATOM 568 N N . ASN A 1 70 ? 16.148 -0.107 -15.334 1.00 97.88 70 ASN A N 1
ATOM 569 C CA . ASN A 1 70 ? 16.068 1.120 -16.120 1.00 97.88 70 ASN A CA 1
ATOM 570 C C . ASN A 1 70 ? 16.296 2.349 -15.218 1.00 97.88 70 ASN A C 1
ATOM 572 O O . ASN A 1 70 ? 15.376 2.805 -14.540 1.00 97.88 70 ASN A O 1
ATOM 576 N N . LEU A 1 71 ? 17.516 2.896 -15.238 1.00 96.56 71 LEU A N 1
ATOM 577 C CA . LEU A 1 71 ? 17.926 4.014 -14.380 1.00 96.56 71 LEU A CA 1
ATOM 578 C C . LEU A 1 71 ? 17.298 5.360 -14.763 1.00 96.56 71 LEU A C 1
ATOM 580 O O . LEU A 1 71 ? 17.333 6.286 -13.956 1.00 96.56 71 LEU A O 1
ATOM 584 N N . GLU A 1 72 ? 16.715 5.479 -15.960 1.00 97.81 72 GLU A N 1
ATOM 585 C CA . GLU A 1 72 ? 15.931 6.664 -16.328 1.0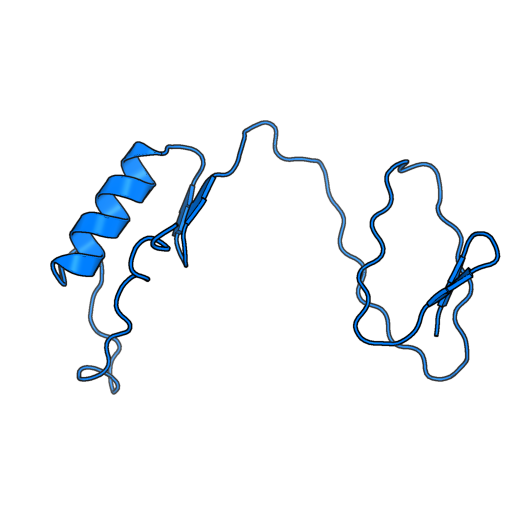0 97.81 72 GLU A CA 1
ATOM 586 C C . GLU A 1 72 ? 14.575 6.663 -15.614 1.00 97.81 72 GLU A C 1
ATOM 588 O O . GLU A 1 72 ? 14.116 7.702 -15.146 1.00 97.81 72 GLU A O 1
ATOM 593 N N . ALA A 1 73 ? 13.944 5.488 -15.501 1.00 97.50 73 ALA A N 1
ATOM 594 C CA . ALA A 1 73 ? 12.676 5.320 -14.796 1.00 97.50 73 ALA A CA 1
ATOM 595 C C . ALA A 1 73 ? 12.863 5.242 -13.272 1.00 97.50 73 ALA A C 1
ATOM 597 O O . ALA A 1 73 ? 12.074 5.815 -12.521 1.00 97.50 73 ALA A O 1
ATOM 598 N N . PHE A 1 74 ? 13.911 4.546 -12.820 1.00 97.12 74 PHE A N 1
ATOM 599 C CA . PHE A 1 74 ? 14.231 4.321 -11.412 1.00 97.12 74 PHE A CA 1
ATOM 600 C C . PHE A 1 74 ? 15.705 4.652 -11.130 1.00 97.12 74 PHE A C 1
ATOM 602 O O . PHE A 1 74 ? 16.556 3.756 -11.127 1.00 97.12 74 PHE A O 1
ATOM 609 N N . PRO A 1 75 ? 16.031 5.934 -10.894 1.00 96.50 75 PRO A N 1
ATOM 610 C CA . PRO A 1 75 ? 17.383 6.348 -10.540 1.00 96.50 75 PRO A CA 1
ATOM 611 C C . PRO A 1 75 ? 17.887 5.655 -9.270 1.00 96.50 75 PRO A C 1
ATOM 613 O O . PRO A 1 75 ? 17.108 5.314 -8.377 1.00 96.50 75 PRO A O 1
ATOM 616 N N . LYS A 1 76 ? 19.209 5.485 -9.165 1.00 95.19 76 LYS A N 1
ATOM 617 C CA . LYS A 1 76 ? 19.835 4.973 -7.940 1.00 95.19 76 LYS A CA 1
ATOM 618 C C . LYS A 1 76 ? 19.637 5.949 -6.780 1.00 95.19 76 LYS A C 1
ATOM 620 O O . LYS A 1 76 ? 19.660 7.167 -6.963 1.00 95.19 76 LYS A O 1
ATOM 625 N N . VAL A 1 77 ? 19.480 5.395 -5.583 1.00 94.69 77 VAL A N 1
ATOM 626 C CA . VAL A 1 77 ? 19.455 6.165 -4.340 1.00 94.69 77 VAL A CA 1
ATOM 627 C C . VAL A 1 77 ? 20.896 6.491 -3.955 1.00 94.69 77 VAL A C 1
ATOM 629 O O . VAL A 1 77 ? 21.749 5.607 -3.924 1.00 94.69 77 VAL A O 1
ATOM 632 N N . VAL A 1 78 ? 21.173 7.768 -3.692 1.00 95.56 78 VAL A N 1
ATOM 633 C CA . VAL A 1 78 ? 22.519 8.229 -3.327 1.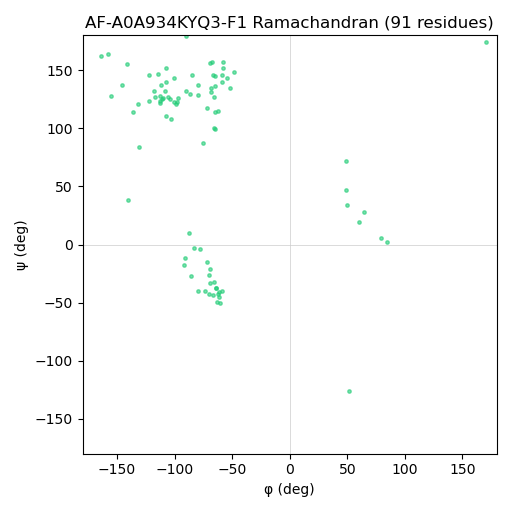00 95.56 78 VAL A CA 1
ATOM 634 C C . VAL A 1 78 ? 22.926 7.635 -1.978 1.00 95.56 78 VAL A C 1
ATOM 636 O O . VAL A 1 78 ? 22.206 7.796 -0.993 1.00 95.56 78 VAL A O 1
ATOM 639 N N . GLY A 1 79 ? 24.090 6.991 -1.935 1.00 96.31 79 GLY A N 1
ATOM 640 C CA . GLY A 1 79 ? 24.604 6.264 -0.774 1.00 96.31 79 GLY A CA 1
ATOM 641 C C . GLY A 1 79 ? 24.092 4.827 -0.638 1.00 96.31 79 GLY A C 1
ATOM 642 O O . GLY A 1 79 ? 24.449 4.171 0.338 1.00 96.31 79 GLY A O 1
ATOM 643 N N . ASP A 1 80 ? 23.278 4.351 -1.584 1.00 94.19 80 ASP A N 1
ATOM 644 C CA . ASP A 1 80 ? 22.735 2.989 -1.627 1.00 94.19 80 ASP A CA 1
ATOM 645 C C . ASP A 1 80 ? 22.714 2.431 -3.065 1.00 94.19 80 ASP A C 1
ATOM 647 O O . ASP A 1 80 ? 21.781 1.784 -3.539 1.00 94.19 80 ASP A O 1
ATOM 651 N N . GLU A 1 81 ? 23.750 2.747 -3.841 1.00 94.94 81 GLU A N 1
ATOM 652 C CA . GLU A 1 81 ? 23.782 2.464 -5.277 1.00 94.94 81 GLU A CA 1
ATOM 653 C C . GLU A 1 81 ? 23.888 0.962 -5.594 1.00 94.94 81 GLU A C 1
ATOM 655 O O . GLU A 1 81 ? 23.564 0.521 -6.709 1.00 94.94 81 GLU A O 1
ATOM 660 N N . HIS A 1 82 ? 24.355 0.180 -4.620 1.00 92.00 82 HIS A N 1
ATOM 661 C CA . HIS A 1 82 ? 24.646 -1.243 -4.754 1.00 92.00 82 HIS A CA 1
ATOM 662 C C . HIS A 1 82 ? 23.473 -2.153 -4.379 1.00 92.00 82 HIS A C 1
ATOM 664 O O . HIS A 1 82 ? 23.467 -3.308 -4.816 1.00 92.00 82 HIS A O 1
ATOM 670 N N . ASP A 1 83 ? 22.471 -1.648 -3.661 1.00 93.44 83 ASP A N 1
ATOM 671 C CA . ASP A 1 83 ? 21.333 -2.458 -3.249 1.00 93.44 83 ASP A CA 1
ATOM 672 C C . ASP A 1 83 ? 20.260 -2.526 -4.342 1.00 93.44 83 ASP A C 1
ATOM 674 O O . ASP A 1 83 ? 20.034 -1.611 -5.145 1.00 93.44 83 ASP A O 1
ATOM 678 N N . TYR A 1 84 ? 19.606 -3.686 -4.412 1.00 94.31 84 TYR A N 1
ATOM 679 C CA . TYR A 1 84 ? 18.511 -3.942 -5.337 1.00 94.31 84 TYR A CA 1
ATOM 680 C C . TYR A 1 84 ? 17.596 -5.041 -4.800 1.00 94.31 84 TYR A C 1
ATOM 682 O O . TYR A 1 84 ? 18.039 -6.149 -4.486 1.00 94.31 84 TYR A O 1
ATOM 690 N N . VAL A 1 85 ? 16.295 -4.750 -4.749 1.00 96.00 85 VAL A N 1
ATOM 691 C CA . VAL A 1 85 ? 15.263 -5.712 -4.348 1.00 96.00 85 VAL A CA 1
ATOM 692 C C . VAL A 1 85 ? 14.537 -6.211 -5.603 1.00 96.00 85 VAL A C 1
ATOM 694 O O . VAL A 1 85 ? 13.773 -5.450 -6.198 1.00 96.00 85 VAL A O 1
ATOM 697 N N . PRO A 1 86 ? 14.742 -7.470 -6.035 1.00 95.56 86 PRO A N 1
ATOM 698 C CA . PRO A 1 86 ? 14.097 -7.994 -7.235 1.00 95.56 86 PRO A CA 1
ATOM 699 C C . PRO A 1 86 ? 12.587 -8.169 -7.038 1.00 95.56 86 PRO A C 1
ATOM 701 O O . PRO A 1 86 ? 12.115 -8.377 -5.916 1.00 95.56 86 PRO A O 1
ATOM 704 N N . LEU A 1 87 ? 11.828 -8.168 -8.141 1.00 96.12 87 LEU A N 1
ATOM 705 C CA . LEU A 1 87 ? 10.418 -8.560 -8.089 1.00 96.12 87 LEU A CA 1
ATOM 706 C C . LEU A 1 87 ? 10.264 -9.996 -7.557 1.00 96.12 87 LEU A C 1
ATOM 708 O O . LEU A 1 87 ? 11.095 -10.870 -7.840 1.00 96.12 87 LEU A O 1
ATOM 712 N N . PRO A 1 88 ? 9.181 -10.278 -6.811 1.00 93.75 88 PRO A N 1
ATOM 713 C CA . PRO A 1 88 ? 8.885 -11.630 -6.371 1.00 93.75 88 PRO A CA 1
ATOM 714 C C . PRO A 1 88 ? 8.583 -12.531 -7.574 1.00 93.75 88 PRO A C 1
ATOM 716 O O . PRO A 1 88 ? 7.827 -12.173 -8.477 1.00 93.75 88 PRO A O 1
ATOM 719 N N . LYS A 1 89 ? 9.133 -13.749 -7.566 1.00 87.38 89 LYS A N 1
ATOM 720 C CA . LYS A 1 89 ? 8.799 -14.758 -8.580 1.00 87.38 89 LYS A CA 1
ATOM 721 C C . LYS A 1 89 ? 7.335 -15.191 -8.424 1.00 87.38 89 LYS A C 1
ATOM 723 O O . LYS A 1 89 ? 6.866 -15.295 -7.286 1.00 87.38 89 LYS A O 1
ATOM 728 N N . PRO A 1 90 ? 6.625 -15.510 -9.525 1.00 81.88 90 PRO A N 1
ATOM 729 C CA . PRO A 1 90 ? 5.282 -16.068 -9.446 1.00 81.88 90 PRO A CA 1
ATOM 730 C C . PRO A 1 90 ? 5.269 -17.279 -8.516 1.00 81.88 90 PRO A C 1
ATOM 732 O O . PRO A 1 90 ? 6.156 -18.138 -8.586 1.00 81.88 90 PRO A O 1
ATOM 735 N N . ARG A 1 91 ? 4.270 -17.345 -7.635 1.00 79.12 91 ARG A N 1
ATOM 736 C CA . ARG A 1 91 ? 4.097 -18.492 -6.744 1.00 79.12 91 ARG A CA 1
ATOM 737 C C . ARG A 1 91 ? 3.850 -19.715 -7.628 1.00 79.12 91 ARG A C 1
ATOM 739 O O . ARG A 1 91 ? 2.858 -19.747 -8.351 1.00 79.12 91 ARG A O 1
ATOM 746 N N . ARG A 1 92 ? 4.763 -20.691 -7.613 1.00 70.81 92 ARG A N 1
ATOM 747 C CA . ARG A 1 92 ? 4.492 -21.999 -8.220 1.00 70.81 92 ARG A CA 1
ATOM 748 C C . ARG A 1 92 ? 3.367 -22.631 -7.403 1.00 70.81 92 ARG A C 1
ATOM 750 O O . ARG A 1 92 ? 3.555 -22.840 -6.205 1.00 70.81 92 ARG A O 1
ATOM 757 N N . LEU A 1 93 ? 2.207 -22.806 -8.031 1.00 59.41 93 LEU A N 1
ATOM 758 C CA . LEU A 1 93 ? 1.131 -23.651 -7.518 1.00 59.41 93 LEU A CA 1
ATOM 759 C C . LEU A 1 93 ? 1.492 -25.119 -7.746 1.00 59.41 93 LEU A C 1
ATOM 761 O O . LEU A 1 93 ? 2.149 -25.395 -8.778 1.00 59.41 93 LEU A O 1
#

Secondary structure (DSSP, 8-state):
-EEETTEEE-TT-----SS-S----EE-TT--------PPPSSPPEEETTEEES-HHHHHHHHHHHHTT-TTTSPPPTT-TT---PPPPP---

Mean predicted aligned error: 5.71 Å

pLDDT: mean 91.67, std 9.01, range [56.44, 98.5]

Sequence (93 aa):
SINADGYNYGPKQILVAKDSTLCSFEMEPETTVYIFGGIPFEEERYIHWNFVNSDRDVIEKAKKDWEAQNLEAFPKVVGDEHDYVPLPKPRRL